Protein AF-A0A6N8BB48-F1 (afdb_monomer)

Radius of gyration: 17.26 Å; Cα contacts (8 Å, |Δi|>4): 71; chains: 1; bounding box: 42×22×50 Å

Structure (mmCIF, N/CA/C/O backbone):
data_AF-A0A6N8BB48-F1
#
_entry.id   AF-A0A6N8BB48-F1
#
loop_
_atom_site.group_PDB
_atom_site.id
_atom_site.type_symbol
_atom_site.label_atom_id
_atom_site.label_alt_id
_atom_site.label_comp_id
_atom_site.label_asym_id
_atom_site.label_entity_id
_atom_site.label_seq_id
_atom_site.pdbx_PDB_ins_code
_atom_site.Cartn_x
_atom_site.Cartn_y
_atom_site.Cartn_z
_atom_site.occupancy
_atom_site.B_iso_or_equiv
_atom_site.auth_seq_id
_atom_site.auth_comp_id
_atom_site.auth_asym_id
_atom_site.auth_atom_id
_atom_site.pdbx_PDB_model_num
ATOM 1 N N . MET A 1 1 ? 4.421 1.423 -27.585 1.00 70.81 1 MET A N 1
ATOM 2 C CA . MET A 1 1 ? 3.345 0.402 -27.514 1.00 70.81 1 MET A CA 1
ATOM 3 C C . MET A 1 1 ? 3.246 -0.079 -26.052 1.00 70.81 1 MET A C 1
ATOM 5 O O . MET A 1 1 ? 4.015 0.414 -25.230 1.00 70.81 1 MET A O 1
ATOM 9 N N . PHE A 1 2 ? 2.230 -0.854 -25.642 1.00 78.94 2 PHE A N 1
ATOM 10 C CA . PHE A 1 2 ? 2.121 -1.324 -24.245 1.00 78.94 2 PHE A CA 1
ATOM 11 C C . PHE A 1 2 ? 2.811 -2.680 -24.097 1.00 78.94 2 PHE A C 1
ATOM 13 O O . PHE A 1 2 ? 2.454 -3.618 -24.805 1.00 78.94 2 PHE A O 1
ATOM 20 N N . ASP A 1 3 ? 3.726 -2.787 -23.138 1.00 81.19 3 ASP A N 1
ATOM 21 C CA . ASP A 1 3 ? 4.352 -4.048 -22.745 1.00 81.19 3 ASP A CA 1
ATOM 22 C C . ASP A 1 3 ? 3.777 -4.483 -21.392 1.00 81.19 3 ASP A C 1
ATOM 24 O O . ASP A 1 3 ? 4.098 -3.932 -20.332 1.00 81.19 3 ASP A O 1
ATOM 28 N N . LEU A 1 4 ? 2.844 -5.435 -21.448 1.00 78.94 4 LEU A N 1
ATOM 29 C CA . LEU A 1 4 ? 2.129 -5.937 -20.280 1.00 78.94 4 LEU A CA 1
ATOM 30 C C . LEU A 1 4 ? 3.008 -6.907 -19.487 1.00 78.94 4 LEU A C 1
ATOM 32 O O . LEU A 1 4 ? 3.017 -8.116 -19.725 1.00 78.94 4 LEU A O 1
ATOM 36 N N . ASP A 1 5 ? 3.677 -6.378 -18.465 1.00 85.38 5 ASP A N 1
ATOM 37 C CA . ASP A 1 5 ? 4.340 -7.193 -17.451 1.00 85.38 5 ASP A CA 1
ATOM 38 C C . ASP A 1 5 ? 3.293 -7.870 -16.547 1.00 85.38 5 ASP A C 1
ATOM 40 O O . ASP A 1 5 ? 2.743 -7.285 -15.606 1.00 85.38 5 ASP A O 1
ATOM 44 N N . MET A 1 6 ? 3.019 -9.142 -16.840 1.00 89.19 6 MET A N 1
ATOM 45 C CA . MET A 1 6 ? 2.058 -9.965 -16.100 1.00 89.19 6 MET A CA 1
ATOM 46 C C . MET A 1 6 ? 2.449 -10.179 -14.635 1.00 89.19 6 MET A C 1
ATOM 48 O O . MET A 1 6 ? 1.578 -10.421 -13.796 1.00 89.19 6 MET A O 1
ATOM 52 N N . VAL A 1 7 ? 3.741 -10.121 -14.307 1.00 91.38 7 VAL A N 1
ATOM 53 C CA . VAL A 1 7 ? 4.222 -10.299 -12.935 1.00 91.38 7 VAL A CA 1
ATOM 54 C C . VAL A 1 7 ? 3.939 -9.034 -12.133 1.00 91.38 7 VAL A C 1
ATOM 56 O O . VAL A 1 7 ? 3.352 -9.116 -11.051 1.00 91.38 7 VAL A O 1
ATOM 59 N N . LEU A 1 8 ? 4.267 -7.868 -12.695 1.00 88.44 8 LEU A N 1
ATOM 60 C CA . LEU A 1 8 ? 3.947 -6.573 -12.095 1.00 88.44 8 LEU A CA 1
ATOM 61 C C . LEU A 1 8 ? 2.431 -6.407 -11.922 1.00 88.44 8 LEU A C 1
ATOM 63 O O . LEU A 1 8 ? 1.974 -5.997 -10.855 1.00 88.44 8 LEU A O 1
ATOM 67 N N . LEU A 1 9 ? 1.638 -6.802 -12.924 1.00 90.31 9 LEU A N 1
ATOM 68 C CA . LEU A 1 9 ? 0.175 -6.752 -12.860 1.00 90.31 9 LEU A CA 1
ATOM 69 C C . LEU A 1 9 ? -0.389 -7.614 -11.720 1.00 90.31 9 LEU A C 1
ATOM 71 O O . LEU A 1 9 ? -1.239 -7.155 -10.958 1.00 90.31 9 LEU A O 1
ATOM 75 N N . LYS A 1 10 ? 0.100 -8.849 -11.556 1.00 92.50 10 LYS A N 1
ATOM 76 C CA . LYS A 1 10 ? -0.296 -9.714 -10.432 1.00 92.50 10 LYS A CA 1
ATOM 77 C C . LYS A 1 10 ? 0.072 -9.095 -9.084 1.00 92.50 10 LYS A C 1
ATOM 79 O O . LYS A 1 10 ? -0.734 -9.147 -8.157 1.00 92.50 10 LYS A O 1
ATOM 84 N N . ALA A 1 11 ? 1.257 -8.493 -8.979 1.00 90.56 11 ALA A N 1
ATOM 85 C CA . ALA A 1 11 ? 1.699 -7.823 -7.761 1.00 90.56 11 ALA A CA 1
ATOM 86 C C . ALA A 1 11 ? 0.817 -6.607 -7.419 1.00 90.56 11 ALA A C 1
ATOM 88 O O . ALA A 1 11 ? 0.458 -6.419 -6.259 1.00 90.56 11 ALA A O 1
ATOM 89 N N . LEU A 1 12 ? 0.393 -5.834 -8.422 1.00 90.25 12 LEU A N 1
ATOM 90 C CA . LEU A 1 12 ? -0.575 -4.745 -8.256 1.00 90.25 12 LEU A CA 1
ATOM 91 C C . LEU A 1 12 ? -1.938 -5.235 -7.795 1.00 90.25 12 LEU A C 1
ATOM 93 O O . LEU A 1 12 ? -2.496 -4.669 -6.862 1.00 90.25 12 LEU A O 1
ATOM 97 N N . ILE A 1 13 ? -2.470 -6.288 -8.414 1.00 91.19 13 ILE A N 1
ATOM 98 C CA . ILE A 1 13 ? -3.754 -6.866 -8.003 1.00 91.19 13 ILE A CA 1
ATOM 99 C C . ILE A 1 13 ? -3.671 -7.335 -6.548 1.00 91.19 13 ILE A C 1
ATOM 101 O O . ILE A 1 13 ? -4.560 -7.042 -5.751 1.00 91.19 13 ILE A O 1
ATOM 105 N N . PHE A 1 14 ? -2.583 -8.009 -6.176 1.00 92.00 14 PHE A N 1
ATOM 106 C CA . PHE A 1 14 ? -2.347 -8.418 -4.795 1.00 92.00 14 PHE A CA 1
ATOM 107 C C . PHE A 1 14 ? -2.300 -7.219 -3.837 1.00 92.00 14 PHE A C 1
ATOM 109 O O . PHE A 1 14 ? -2.943 -7.241 -2.788 1.00 92.00 14 PHE A O 1
ATOM 116 N N . LEU A 1 15 ? -1.603 -6.146 -4.218 1.00 90.69 15 LEU A N 1
ATOM 117 C CA . LEU A 1 15 ? -1.550 -4.909 -3.447 1.00 90.69 15 LEU A CA 1
ATOM 118 C C . LEU A 1 15 ? -2.947 -4.295 -3.267 1.00 90.69 15 LEU A C 1
ATOM 120 O O . LEU A 1 15 ? -3.318 -3.961 -2.147 1.00 90.69 15 LEU A O 1
ATOM 124 N N . LEU A 1 16 ? -3.750 -4.211 -4.333 1.00 89.56 16 LEU A N 1
ATOM 125 C CA . LEU A 1 16 ? -5.133 -3.718 -4.281 1.00 89.56 16 LEU A CA 1
ATOM 126 C C . LEU A 1 16 ? -6.020 -4.553 -3.351 1.00 89.56 16 LEU A C 1
ATOM 128 O O . LEU A 1 16 ? -6.868 -4.007 -2.649 1.00 89.56 16 LEU A O 1
ATOM 132 N N . ILE A 1 17 ? -5.816 -5.868 -3.292 1.00 91.44 17 ILE A N 1
ATOM 133 C CA . ILE A 1 17 ? -6.539 -6.725 -2.347 1.00 91.44 17 ILE A CA 1
ATOM 134 C C . ILE A 1 17 ? -6.124 -6.407 -0.904 1.00 91.44 17 ILE A C 1
ATOM 136 O O . ILE A 1 17 ? -6.989 -6.258 -0.041 1.00 91.44 17 ILE A O 1
ATOM 140 N N . LEU A 1 18 ? -4.822 -6.258 -0.628 1.00 90.81 18 LEU A N 1
ATOM 141 C CA . LEU A 1 18 ? -4.329 -5.904 0.712 1.00 90.81 18 LEU A CA 1
ATOM 142 C C . LEU A 1 18 ? -4.881 -4.570 1.204 1.00 90.81 18 LEU A C 1
ATOM 144 O O . LEU A 1 18 ? -5.204 -4.422 2.377 1.00 90.81 18 LEU A O 1
ATOM 148 N N . ILE A 1 19 ? -5.011 -3.622 0.292 1.00 88.06 19 ILE A N 1
ATOM 149 C CA . ILE A 1 19 ? -5.612 -2.316 0.517 1.00 88.06 19 ILE A CA 1
ATOM 150 C C . ILE A 1 19 ? -7.063 -2.445 0.978 1.00 88.06 19 ILE A C 1
ATOM 152 O O . ILE A 1 19 ? -7.455 -1.865 1.988 1.00 88.06 19 ILE A O 1
ATOM 156 N N . VAL A 1 20 ? -7.860 -3.242 0.264 1.00 89.38 20 VAL A N 1
ATOM 157 C CA . VAL A 1 20 ? -9.260 -3.479 0.632 1.00 89.38 20 VAL A CA 1
ATOM 158 C C . VAL A 1 20 ? -9.338 -4.120 2.016 1.00 89.38 20 VAL A C 1
ATOM 160 O O . VAL A 1 20 ? -10.136 -3.690 2.849 1.00 89.38 20 VAL A O 1
ATOM 163 N N . VAL A 1 21 ? -8.471 -5.096 2.300 1.00 91.31 21 VAL A N 1
ATOM 164 C CA . VAL A 1 21 ? -8.363 -5.701 3.634 1.00 91.31 21 VAL A CA 1
ATOM 165 C C . VAL A 1 21 ? -8.031 -4.641 4.685 1.00 91.31 21 VAL A C 1
ATOM 167 O O . VAL A 1 21 ? -8.697 -4.573 5.714 1.00 91.31 21 VAL A O 1
ATOM 170 N N . ASP A 1 22 ? -7.048 -3.784 4.430 1.00 88.50 22 ASP A N 1
ATOM 171 C CA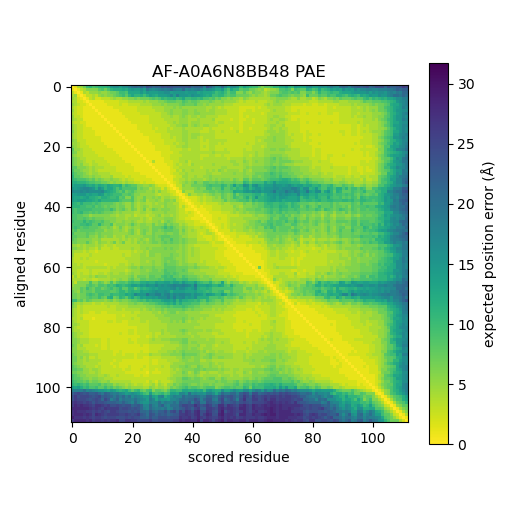 . ASP A 1 22 ? -6.613 -2.742 5.356 1.00 88.50 22 ASP A CA 1
ATOM 172 C C . ASP A 1 22 ? -7.726 -1.731 5.695 1.00 88.50 22 ASP A C 1
ATOM 174 O O . ASP A 1 22 ? -7.913 -1.375 6.870 1.00 88.50 22 ASP A O 1
ATOM 178 N N . VAL A 1 23 ? -8.516 -1.335 4.692 1.00 88.25 23 VAL A N 1
ATOM 179 C CA . VAL A 1 23 ? -9.703 -0.484 4.860 1.00 88.25 23 VAL A CA 1
ATOM 180 C C . VAL A 1 23 ? -10.763 -1.194 5.701 1.00 88.25 23 VAL A C 1
ATOM 182 O O . VAL A 1 23 ? -11.242 -0.618 6.679 1.00 88.25 23 VAL A O 1
ATOM 185 N N . ILE A 1 24 ? -11.084 -2.457 5.395 1.00 90.12 24 ILE A N 1
ATOM 186 C CA . ILE A 1 24 ? -12.061 -3.253 6.160 1.00 90.12 24 ILE A CA 1
ATOM 187 C C . ILE A 1 24 ? -11.628 -3.381 7.626 1.00 90.12 24 ILE A C 1
ATOM 189 O O . ILE A 1 24 ? -12.442 -3.195 8.534 1.00 90.12 24 ILE A O 1
ATOM 193 N N . LEU A 1 25 ? -10.344 -3.646 7.886 1.00 89.69 25 LEU A N 1
ATOM 194 C CA . LEU A 1 25 ? -9.818 -3.714 9.249 1.00 89.69 25 LEU A CA 1
ATOM 195 C C . LEU A 1 25 ? -9.885 -2.354 9.957 1.00 89.69 25 LEU A C 1
ATOM 197 O O . LEU A 1 25 ? -10.220 -2.290 11.14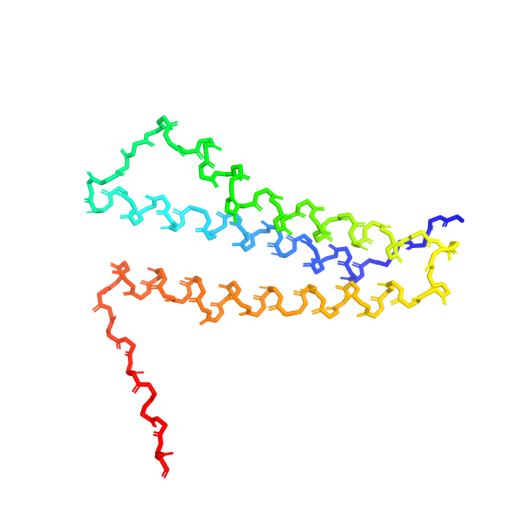0 1.00 89.69 25 LEU A O 1
ATOM 201 N N . GLY A 1 26 ? -9.594 -1.262 9.246 1.00 87.31 26 GLY A N 1
ATOM 202 C CA . GLY A 1 26 ? -9.745 0.100 9.762 1.00 87.31 26 GLY A CA 1
ATOM 203 C C . GLY A 1 26 ? -11.188 0.401 10.174 1.00 87.31 26 GLY A C 1
ATOM 204 O O . GLY A 1 26 ? -11.427 0.884 11.283 1.00 87.31 26 GLY A O 1
ATOM 205 N N . MET A 1 27 ? -12.153 0.027 9.330 1.00 87.69 27 MET A N 1
ATOM 206 C CA . MET A 1 27 ? -13.583 0.141 9.623 1.00 87.69 27 MET A CA 1
ATOM 207 C C . MET A 1 27 ? -13.977 -0.695 10.845 1.00 87.69 27 MET A C 1
ATOM 209 O O . MET A 1 27 ? -14.613 -0.175 11.761 1.00 87.69 27 MET A O 1
ATOM 213 N N . ALA A 1 28 ? -13.547 -1.959 10.919 1.00 87.69 28 ALA A N 1
ATOM 214 C CA . ALA A 1 28 ? -13.826 -2.834 12.060 1.00 87.69 28 ALA A CA 1
ATOM 215 C C . ALA A 1 28 ? -13.314 -2.240 13.386 1.00 87.69 28 ALA A C 1
ATOM 217 O O . ALA A 1 28 ? -13.992 -2.296 14.415 1.00 87.69 28 ALA A O 1
ATOM 218 N N . ILE A 1 29 ? -12.139 -1.607 13.364 1.00 86.94 29 ILE A N 1
ATOM 219 C CA . ILE A 1 29 ? -11.568 -0.920 14.527 1.00 86.94 29 ILE A CA 1
ATOM 220 C C . ILE A 1 29 ? -12.376 0.319 14.909 1.00 86.94 29 ILE A C 1
ATOM 222 O O . ILE A 1 29 ? -12.636 0.522 16.096 1.00 86.94 29 ILE A O 1
ATOM 226 N N . ALA A 1 30 ? -12.777 1.138 13.937 1.00 86.56 30 ALA A N 1
ATOM 227 C CA . ALA A 1 30 ? -13.596 2.321 14.186 1.00 86.56 30 ALA A CA 1
ATOM 228 C C . ALA A 1 30 ? -14.949 1.945 14.814 1.00 86.56 30 ALA A C 1
ATOM 230 O O . ALA A 1 30 ? -15.378 2.578 15.783 1.00 86.56 30 ALA A O 1
ATOM 231 N N . ILE A 1 31 ? -15.566 0.858 14.332 1.00 86.56 31 ILE A N 1
ATOM 232 C CA . ILE A 1 31 ? -16.801 0.295 14.895 1.00 86.56 31 ILE A CA 1
ATOM 233 C C . ILE A 1 31 ? -16.556 -0.165 16.337 1.00 86.56 31 ILE A C 1
ATOM 235 O O . ILE A 1 31 ? -17.283 0.242 17.244 1.00 86.56 31 ILE A O 1
ATOM 239 N N . LYS A 1 32 ? -15.483 -0.931 16.587 1.00 84.19 32 LYS A N 1
ATOM 240 C CA . LYS A 1 32 ? -15.107 -1.392 17.938 1.00 84.19 32 LYS A CA 1
ATOM 241 C C . LYS A 1 32 ? -14.877 -0.229 18.914 1.00 84.19 32 LYS A C 1
ATOM 243 O O . LYS A 1 32 ? -15.188 -0.353 20.096 1.00 84.19 32 LYS A O 1
ATOM 248 N N . LYS A 1 33 ? -14.352 0.903 18.435 1.00 85.81 33 LYS A N 1
ATOM 249 C CA . LYS A 1 33 ? -14.109 2.117 19.233 1.00 85.81 33 LYS A CA 1
ATOM 250 C C . LYS A 1 33 ? -15.343 3.009 19.417 1.00 85.81 33 LYS A C 1
ATOM 252 O O . LYS A 1 33 ? -15.231 4.010 20.116 1.00 85.81 33 LYS A O 1
ATOM 257 N N . LYS A 1 34 ? -16.496 2.675 18.817 1.00 84.62 34 LYS A N 1
ATOM 258 C CA . LYS A 1 34 ? -17.698 3.535 18.764 1.00 84.62 34 LYS A CA 1
ATOM 259 C C . LYS A 1 34 ? -17.430 4.927 18.165 1.00 84.62 34 LYS A C 1
ATOM 261 O O . LYS A 1 34 ? -18.126 5.882 18.481 1.00 84.62 34 LYS A O 1
ATOM 266 N N . GLN A 1 35 ? -16.415 5.034 17.309 1.00 83.62 35 GLN A N 1
ATOM 267 C CA . GLN A 1 35 ? -16.022 6.265 16.607 1.00 83.62 35 GLN A CA 1
ATOM 268 C C . GLN A 1 35 ? -16.342 6.180 15.109 1.00 83.62 35 GLN A C 1
ATOM 270 O O . GLN A 1 35 ? -15.832 6.962 14.312 1.00 83.62 35 GLN A O 1
ATOM 275 N N . PHE A 1 36 ? -17.121 5.176 14.702 1.00 81.19 36 PHE A N 1
ATOM 276 C CA .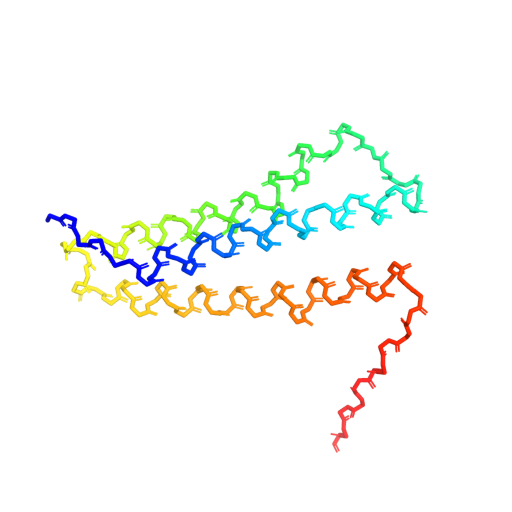 PHE A 1 36 ? -17.460 4.986 13.304 1.00 81.19 36 PHE A CA 1
ATOM 277 C C . PHE A 1 36 ? -18.548 5.970 12.889 1.00 81.19 36 PHE A C 1
ATOM 279 O O . PHE A 1 36 ? -19.713 5.816 13.248 1.00 81.19 36 PHE A O 1
ATOM 286 N N . GLU A 1 37 ? -18.147 6.965 12.110 1.00 84.25 37 GLU A N 1
ATOM 287 C CA . GLU A 1 37 ? -19.045 7.913 11.467 1.00 84.25 37 GLU A CA 1
ATOM 288 C C . GLU A 1 37 ? -19.048 7.619 9.963 1.00 84.25 37 GLU A C 1
ATOM 290 O O . GLU A 1 37 ? -18.058 7.871 9.273 1.00 84.25 37 GLU A O 1
ATOM 295 N N . LEU A 1 38 ? -20.156 7.064 9.454 1.00 80.50 38 LEU A N 1
ATOM 296 C CA . LEU A 1 38 ? -20.328 6.732 8.029 1.00 80.50 38 LEU A CA 1
ATOM 297 C C . LEU A 1 38 ? -20.081 7.937 7.117 1.00 80.50 38 LEU A C 1
ATOM 299 O O . LEU A 1 38 ? -19.509 7.789 6.041 1.00 80.50 38 LEU A O 1
ATOM 303 N N . GLU A 1 39 ? -20.448 9.128 7.577 1.00 84.75 39 GLU A N 1
ATOM 304 C CA . GLU A 1 39 ? -20.273 10.396 6.864 1.00 84.75 39 GLU A CA 1
ATOM 305 C C . GLU A 1 39 ? -18.795 10.763 6.656 1.00 84.75 39 GLU A C 1
ATOM 307 O O . GLU A 1 39 ? -18.454 11.428 5.680 1.00 84.75 39 GLU A O 1
ATOM 312 N N . LYS A 1 40 ? -17.896 10.279 7.525 1.00 82.81 40 LYS A N 1
ATOM 313 C CA . LYS A 1 40 ? -16.445 10.500 7.423 1.00 82.81 40 LYS A CA 1
ATOM 314 C C . LYS A 1 40 ? -15.735 9.440 6.582 1.00 82.81 40 LYS A C 1
ATOM 316 O O . LYS A 1 40 ? -14.567 9.622 6.241 1.00 82.81 40 LYS A O 1
ATOM 321 N N . LEU A 1 41 ? -16.409 8.348 6.216 1.00 81.31 41 LEU A N 1
ATOM 322 C CA . LEU A 1 41 ? -15.816 7.275 5.414 1.00 81.31 41 LEU A CA 1
ATOM 323 C C . LEU A 1 41 ? -15.347 7.751 4.023 1.00 81.31 41 LEU A C 1
ATOM 325 O O . LEU A 1 41 ? -14.214 7.434 3.662 1.00 81.31 41 LEU A O 1
ATOM 329 N N . PRO A 1 42 ? -16.124 8.541 3.253 1.00 82.56 42 PRO A N 1
ATOM 330 C CA . PRO A 1 42 ? -15.665 9.063 1.965 1.00 82.56 42 PRO A CA 1
ATOM 331 C C . PRO A 1 42 ? -14.458 9.989 2.123 1.00 82.56 42 PRO A C 1
ATOM 333 O O . PRO A 1 42 ? -13.524 9.929 1.327 1.00 82.56 42 PRO A O 1
ATOM 336 N N . GLN A 1 43 ? -14.451 10.806 3.181 1.00 84.69 43 GLN A N 1
ATOM 337 C CA . GLN A 1 43 ? -13.337 11.696 3.490 1.00 84.69 43 GLN A CA 1
ATOM 338 C C . GLN A 1 43 ? -12.067 10.899 3.809 1.00 84.69 43 GLN A C 1
ATOM 340 O O . GLN A 1 43 ? -11.018 11.195 3.247 1.00 84.69 43 GLN A O 1
ATOM 345 N N . PHE A 1 44 ? -12.171 9.849 4.629 1.00 81.94 44 PHE A N 1
ATOM 346 C CA . PHE A 1 44 ? -11.064 8.933 4.913 1.00 81.94 44 PHE A CA 1
ATOM 347 C C . PHE A 1 44 ? -10.523 8.279 3.635 1.00 81.94 44 PHE A C 1
ATOM 349 O O . PHE A 1 44 ? -9.313 8.265 3.411 1.00 81.94 44 PHE A O 1
ATOM 356 N N . LEU A 1 45 ? -11.413 7.788 2.765 1.00 81.62 45 LEU A N 1
ATOM 357 C CA . LEU A 1 45 ? -11.009 7.200 1.489 1.00 81.62 45 LEU A CA 1
ATOM 358 C C . LEU A 1 45 ? -10.273 8.214 0.602 1.00 81.62 45 LEU A C 1
ATOM 360 O O . LEU A 1 45 ? -9.312 7.855 -0.073 1.00 81.62 45 LEU A O 1
ATOM 364 N N . TYR A 1 46 ? -10.692 9.479 0.620 1.00 82.56 46 TYR A N 1
ATOM 365 C CA . TYR A 1 46 ? -10.088 10.542 -0.179 1.00 82.56 46 TYR A CA 1
ATOM 366 C C . TYR A 1 46 ? -8.721 11.001 0.334 1.00 82.56 46 TYR A C 1
ATOM 368 O O . TYR A 1 46 ? -7.840 11.289 -0.471 1.00 82.56 46 TYR A O 1
ATOM 376 N N . THR A 1 47 ? -8.521 11.071 1.650 1.00 80.75 47 THR A N 1
ATOM 377 C CA . THR A 1 47 ? -7.288 11.630 2.223 1.00 80.75 47 THR A CA 1
ATOM 378 C C . THR A 1 47 ? -6.207 10.586 2.475 1.00 80.75 47 THR A C 1
ATOM 380 O O . THR A 1 47 ? -5.033 10.876 2.278 1.00 80.75 47 THR A O 1
ATOM 383 N N . GLU A 1 48 ? -6.581 9.375 2.889 1.00 76.62 48 GLU A N 1
ATOM 384 C CA . GLU A 1 48 ? -5.627 8.370 3.392 1.00 76.62 48 GLU A CA 1
ATOM 385 C C . GLU A 1 48 ? -5.398 7.202 2.427 1.00 76.62 48 GLU A C 1
ATOM 387 O O . GLU A 1 48 ? -4.433 6.457 2.563 1.00 76.62 48 GLU A O 1
ATOM 392 N N . VAL A 1 49 ? -6.290 7.015 1.458 1.00 79.56 49 VAL A N 1
ATOM 393 C CA . VAL A 1 49 ? -6.407 5.777 0.673 1.00 79.56 49 VAL A CA 1
ATOM 394 C C . VAL A 1 49 ? -6.169 6.082 -0.806 1.00 79.56 49 VAL A C 1
ATOM 396 O O . VAL A 1 49 ? -5.165 5.662 -1.384 1.00 79.56 49 VAL A O 1
ATOM 399 N N . LEU A 1 50 ? -7.029 6.904 -1.410 1.00 83.62 50 LEU A N 1
ATOM 400 C CA . LEU A 1 50 ? -6.983 7.254 -2.830 1.00 83.62 50 LEU A CA 1
ATOM 401 C C . LEU A 1 50 ? -5.619 7.793 -3.295 1.00 83.62 50 LEU A C 1
ATOM 403 O O . LEU A 1 50 ? -5.148 7.314 -4.327 1.00 83.62 50 LEU A O 1
ATOM 407 N N . PRO A 1 51 ? -4.932 8.710 -2.583 1.00 83.50 51 PRO A N 1
ATOM 408 C CA . PRO A 1 51 ? -3.669 9.268 -3.063 1.00 83.50 51 PRO A CA 1
ATOM 409 C C . PRO A 1 51 ? -2.578 8.205 -3.239 1.00 83.50 51 PRO A C 1
ATOM 411 O O . PRO A 1 51 ? -1.864 8.201 -4.245 1.00 83.50 51 PRO A O 1
ATOM 414 N N . TYR A 1 52 ? -2.475 7.257 -2.305 1.00 80.50 52 TYR A N 1
ATOM 415 C CA . TYR A 1 52 ? -1.481 6.181 -2.359 1.00 80.50 52 TYR A CA 1
ATOM 416 C C . TYR A 1 52 ? -1.800 5.151 -3.447 1.00 80.50 52 TYR A C 1
ATOM 418 O O . TYR A 1 52 ? -0.898 4.643 -4.117 1.00 80.50 52 TYR A O 1
ATOM 426 N N . TYR A 1 53 ? -3.082 4.869 -3.676 1.00 82.88 53 TYR A N 1
ATOM 427 C CA . TYR A 1 53 ? -3.497 3.865 -4.659 1.00 82.88 53 TYR A CA 1
ATOM 428 C C . TYR A 1 53 ? -3.454 4.406 -6.073 1.00 82.88 53 TYR A C 1
ATOM 430 O O . TYR A 1 53 ? -2.904 3.756 -6.957 1.00 82.88 53 TYR A O 1
ATOM 438 N N . MET A 1 54 ? -3.950 5.624 -6.274 1.00 87.19 54 MET A N 1
ATOM 439 C CA . MET A 1 54 ? -3.918 6.281 -7.574 1.00 87.19 54 MET A CA 1
ATOM 440 C C . MET A 1 54 ? -2.483 6.537 -8.029 1.00 87.19 54 MET A C 1
ATOM 442 O O . MET A 1 54 ? -2.176 6.308 -9.195 1.00 87.19 54 MET A O 1
ATOM 446 N N . SER A 1 55 ? -1.581 6.935 -7.124 1.00 86.75 55 SER A N 1
ATOM 447 C CA . SER A 1 55 ? -0.164 7.111 -7.467 1.00 86.75 55 SER A CA 1
ATOM 448 C C . SER A 1 55 ? 0.524 5.790 -7.811 1.00 86.75 55 SER A C 1
ATOM 450 O O . SER A 1 55 ? 1.247 5.726 -8.803 1.00 86.75 55 SER A O 1
ATOM 452 N N . THR A 1 56 ? 0.256 4.717 -7.061 1.00 86.38 56 THR A N 1
ATOM 453 C CA . THR A 1 56 ? 0.832 3.396 -7.356 1.00 86.38 56 THR A CA 1
ATOM 454 C C . THR A 1 56 ? 0.294 2.824 -8.670 1.00 86.38 56 THR A C 1
ATOM 456 O O . THR A 1 56 ? 1.065 2.287 -9.463 1.00 86.38 56 THR A O 1
ATOM 459 N N . LEU A 1 57 ? -1.005 2.988 -8.943 1.00 88.50 57 LEU A N 1
ATOM 460 C CA . LEU A 1 57 ? -1.634 2.586 -10.204 1.00 88.50 57 LEU A CA 1
ATOM 461 C C . LEU A 1 57 ? -1.101 3.387 -11.391 1.00 88.50 57 LEU A C 1
ATOM 463 O O . LEU A 1 57 ? -0.782 2.802 -12.423 1.00 88.50 57 LEU A O 1
ATOM 467 N N . ALA A 1 58 ? -0.963 4.705 -11.245 1.00 89.44 58 ALA A N 1
ATOM 468 C CA . ALA A 1 58 ? -0.402 5.559 -12.285 1.00 89.44 58 ALA A CA 1
ATOM 469 C C . ALA A 1 58 ? 1.050 5.175 -12.593 1.00 89.44 58 ALA A C 1
ATOM 471 O O . ALA A 1 58 ? 1.411 5.010 -13.755 1.00 89.44 58 ALA A O 1
ATOM 472 N N . LEU A 1 59 ? 1.871 4.966 -11.560 1.00 88.44 59 LEU A N 1
ATOM 473 C CA . LEU A 1 59 ? 3.269 4.573 -11.716 1.00 88.44 59 LEU A CA 1
ATOM 474 C C . LEU A 1 59 ? 3.414 3.199 -12.382 1.00 88.44 59 LEU A C 1
ATOM 476 O O . LEU A 1 59 ? 4.243 3.019 -13.271 1.00 88.44 59 LEU A O 1
ATOM 480 N N . ALA A 1 60 ? 2.589 2.238 -11.979 1.00 86.44 60 ALA A N 1
ATOM 481 C CA . ALA A 1 60 ? 2.531 0.934 -12.615 1.00 86.44 60 ALA A CA 1
ATOM 482 C C . ALA A 1 60 ? 2.082 0.997 -14.078 1.00 86.44 60 ALA A C 1
ATOM 484 O O . ALA A 1 60 ? 2.672 0.333 -14.926 1.00 86.44 60 ALA A O 1
ATOM 485 N N . GLY A 1 61 ? 1.066 1.809 -14.379 1.00 86.12 61 GLY A N 1
ATOM 486 C CA . GLY A 1 61 ? 0.620 2.052 -15.747 1.00 86.12 61 GLY A CA 1
ATOM 487 C C . GLY A 1 61 ? 1.739 2.646 -16.598 1.00 86.12 61 GLY A C 1
ATOM 488 O O . GLY A 1 61 ? 2.010 2.145 -17.684 1.00 86.12 61 GLY A O 1
ATOM 489 N N . LEU A 1 62 ? 2.462 3.641 -16.072 1.00 87.44 62 LEU A N 1
ATOM 490 C CA . LEU A 1 62 ? 3.631 4.232 -16.733 1.00 87.44 62 LEU A CA 1
ATOM 491 C C . LEU A 1 62 ? 4.758 3.216 -16.966 1.00 87.44 62 LEU A C 1
ATOM 493 O O . LEU A 1 62 ? 5.427 3.275 -17.993 1.00 87.44 62 LEU A O 1
ATOM 497 N N . ALA A 1 63 ? 4.960 2.263 -16.054 1.00 87.19 63 ALA A N 1
ATOM 498 C CA . ALA A 1 63 ? 5.936 1.187 -16.231 1.00 87.19 63 ALA A CA 1
ATOM 499 C C . ALA A 1 63 ? 5.578 0.206 -17.364 1.00 87.19 63 ALA A C 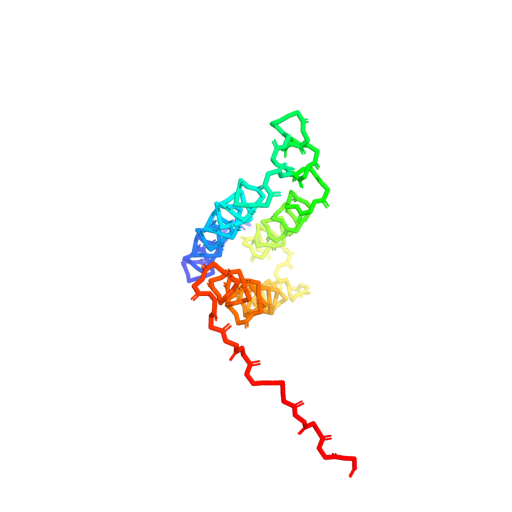1
ATOM 501 O O . ALA A 1 63 ? 6.463 -0.474 -17.883 1.00 87.19 63 ALA A O 1
ATOM 502 N N . MET A 1 64 ? 4.309 0.151 -17.776 1.00 85.75 64 MET A N 1
ATOM 503 C CA . MET A 1 64 ? 3.830 -0.677 -18.890 1.00 85.75 64 MET A CA 1
ATOM 504 C C . MET A 1 64 ? 3.839 0.066 -20.238 1.00 85.75 64 MET A C 1
ATOM 506 O O . MET A 1 64 ? 3.590 -0.549 -21.273 1.00 85.75 64 MET A O 1
ATOM 510 N N . VAL A 1 65 ? 4.152 1.367 -20.262 1.00 87.50 65 VAL A N 1
ATOM 511 C CA . VAL A 1 65 ? 4.281 2.153 -21.500 1.00 87.50 65 VAL A CA 1
ATOM 512 C C . VAL A 1 65 ? 5.729 2.102 -21.982 1.00 87.50 65 VAL A C 1
ATOM 514 O O . VAL A 1 65 ? 6.609 2.668 -21.337 1.00 87.50 65 VAL A O 1
ATOM 517 N N . GLU A 1 66 ? 5.980 1.447 -23.120 1.00 79.56 66 GLU A N 1
ATOM 518 C CA . GLU A 1 66 ? 7.335 1.219 -23.658 1.00 79.56 66 GLU A CA 1
ATOM 519 C C . GLU A 1 66 ? 8.169 2.498 -23.776 1.00 79.56 66 GLU A C 1
ATOM 521 O O . GLU A 1 66 ? 9.321 2.514 -23.345 1.00 79.56 66 GLU A O 1
ATOM 526 N N . ASP A 1 67 ? 7.574 3.587 -24.270 1.00 79.44 67 ASP A N 1
ATOM 527 C CA . ASP A 1 67 ? 8.274 4.855 -24.523 1.00 79.44 67 ASP A CA 1
ATOM 528 C C . ASP A 1 67 ? 8.852 5.487 -23.246 1.00 79.44 67 ASP A C 1
ATOM 530 O O . ASP A 1 67 ? 9.779 6.293 -23.302 1.00 79.44 67 ASP A O 1
ATOM 534 N N . VAL A 1 68 ? 8.326 5.106 -22.076 1.00 78.25 68 VAL A N 1
ATOM 535 C CA . VAL A 1 68 ? 8.735 5.649 -20.774 1.00 78.25 68 VAL A CA 1
ATOM 536 C C . VAL A 1 68 ? 9.624 4.677 -19.992 1.00 78.25 68 VAL A C 1
ATOM 538 O O . VAL A 1 68 ? 10.239 5.065 -18.999 1.00 78.25 68 VAL A O 1
ATOM 541 N N . GLN A 1 69 ? 9.753 3.421 -20.436 1.00 76.50 69 GLN A N 1
ATOM 542 C CA . GLN A 1 69 ? 10.582 2.415 -19.758 1.00 76.50 69 GLN A CA 1
ATOM 543 C C . GLN A 1 69 ? 12.067 2.785 -19.750 1.00 76.50 69 GLN A C 1
ATOM 545 O O . GLN A 1 69 ? 12.765 2.480 -18.781 1.00 76.50 69 GLN A O 1
ATOM 550 N N . GLY A 1 70 ? 12.532 3.507 -20.776 1.00 74.75 70 GLY A N 1
ATOM 551 C CA . GLY A 1 70 ? 13.905 4.014 -20.869 1.00 74.75 70 GLY A CA 1
ATOM 552 C C . GLY A 1 70 ? 14.312 4.952 -19.725 1.00 74.75 70 GLY A C 1
ATOM 553 O O . GLY A 1 70 ? 15.500 5.109 -19.464 1.00 74.75 70 GLY A O 1
ATOM 554 N N . PHE A 1 71 ? 13.347 5.514 -18.988 1.00 82.25 71 PHE A N 1
ATOM 555 C CA . PHE A 1 71 ? 13.593 6.359 -17.813 1.00 82.25 71 PHE A CA 1
ATOM 556 C C . PHE A 1 71 ? 13.667 5.572 -16.493 1.00 82.25 71 PHE A C 1
ATOM 558 O O . PHE A 1 71 ? 13.700 6.167 -15.418 1.00 82.25 71 PHE A O 1
ATOM 565 N N . GLY A 1 72 ? 13.672 4.235 -16.541 1.00 83.62 72 GLY A N 1
ATOM 566 C CA . GLY A 1 72 ? 13.735 3.395 -15.342 1.00 83.62 72 GLY A CA 1
ATOM 567 C C . GLY A 1 72 ? 12.400 3.267 -14.598 1.00 83.62 72 GLY A C 1
ATOM 568 O O . GLY A 1 72 ? 12.381 2.926 -13.417 1.00 83.62 72 GLY A O 1
ATOM 569 N N . THR A 1 73 ? 11.264 3.497 -15.260 1.00 86.25 73 THR A N 1
ATOM 570 C CA . THR A 1 73 ? 9.930 3.417 -14.634 1.00 86.25 73 THR A CA 1
ATOM 571 C C . THR A 1 73 ? 9.595 2.017 -14.112 1.00 86.25 73 THR A C 1
ATOM 573 O O . THR A 1 73 ? 9.010 1.897 -13.038 1.00 86.25 73 THR A O 1
ATOM 576 N N . LYS A 1 74 ? 10.023 0.951 -14.804 1.00 86.38 74 LYS A N 1
ATOM 577 C CA . LYS A 1 74 ? 9.845 -0.452 -14.373 1.00 86.38 74 LYS A CA 1
ATOM 578 C C . LYS A 1 74 ? 10.459 -0.766 -12.998 1.00 86.38 74 LYS A C 1
ATOM 580 O O . LYS A 1 74 ? 9.716 -1.198 -12.114 1.00 86.38 74 LYS A O 1
ATOM 585 N N . PRO A 1 75 ? 11.771 -0.564 -12.761 1.00 89.50 75 PRO A N 1
ATOM 586 C CA . PRO A 1 75 ? 12.358 -0.820 -11.445 1.00 89.50 75 PRO A CA 1
ATOM 587 C C . PRO A 1 75 ? 11.788 0.097 -10.355 1.00 89.50 75 PRO A C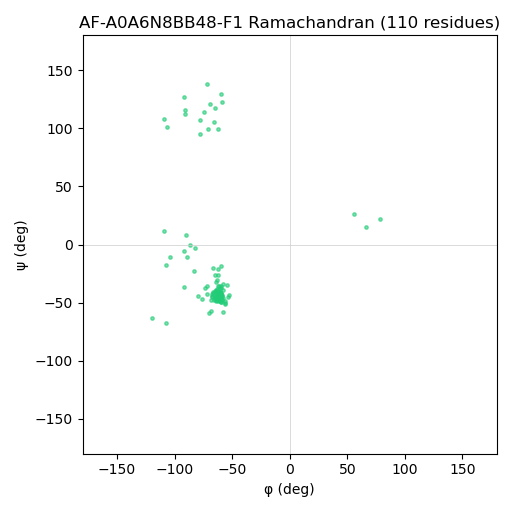 1
ATOM 589 O O . PRO A 1 75 ? 11.623 -0.349 -9.221 1.00 89.50 75 PRO A O 1
ATOM 592 N N . ILE A 1 76 ? 11.419 1.340 -10.687 1.00 90.25 76 ILE A N 1
ATOM 593 C CA . ILE A 1 76 ? 10.761 2.249 -9.736 1.00 90.25 76 ILE A CA 1
ATOM 594 C C . ILE A 1 76 ? 9.379 1.712 -9.340 1.00 90.25 76 ILE A C 1
ATOM 596 O O . ILE A 1 76 ? 9.070 1.654 -8.151 1.00 90.25 76 ILE A O 1
ATOM 600 N N . ALA A 1 77 ? 8.566 1.260 -10.298 1.00 90.31 77 ALA A N 1
ATOM 601 C CA . ALA A 1 77 ? 7.265 0.657 -10.014 1.00 90.31 77 ALA A CA 1
ATOM 602 C C . ALA A 1 77 ? 7.396 -0.570 -9.101 1.00 90.31 77 ALA A C 1
ATOM 604 O O . ALA A 1 77 ? 6.675 -0.676 -8.109 1.00 90.31 77 ALA A O 1
ATOM 605 N N . TRP A 1 78 ? 8.368 -1.446 -9.364 1.00 91.44 78 TRP A N 1
ATOM 606 C CA . TRP A 1 78 ? 8.676 -2.576 -8.486 1.00 91.44 78 TRP A CA 1
ATOM 607 C C . TRP A 1 78 ? 9.072 -2.140 -7.074 1.00 91.44 78 TRP A C 1
ATOM 609 O O . TRP A 1 78 ? 8.545 -2.676 -6.099 1.00 91.44 78 TRP A O 1
ATOM 619 N N . ALA A 1 79 ? 9.953 -1.145 -6.949 1.00 91.69 79 ALA A N 1
ATOM 620 C CA . ALA A 1 79 ? 10.366 -0.618 -5.654 1.00 91.69 79 ALA A CA 1
ATOM 621 C C . ALA A 1 79 ? 9.173 -0.069 -4.859 1.00 91.69 79 ALA A 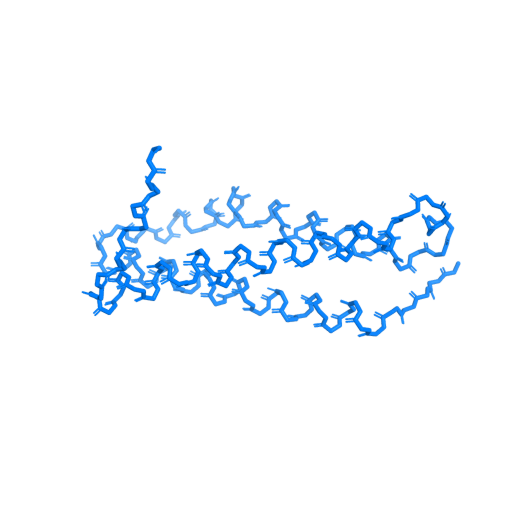C 1
ATOM 623 O O . ALA A 1 79 ? 9.043 -0.363 -3.670 1.00 91.69 79 ALA A O 1
ATOM 624 N N . VAL A 1 80 ? 8.268 0.666 -5.513 1.00 91.19 80 VAL A N 1
ATOM 625 C CA . VAL A 1 80 ? 7.057 1.198 -4.875 1.00 91.19 80 VAL A CA 1
ATOM 626 C C . VAL A 1 80 ? 6.116 0.078 -4.444 1.00 91.19 80 VAL A C 1
ATOM 628 O O . VAL A 1 80 ? 5.692 0.066 -3.289 1.00 91.19 80 VAL A O 1
ATOM 631 N N . VAL A 1 81 ? 5.830 -0.891 -5.318 1.00 91.50 81 VAL A N 1
ATOM 632 C CA . VAL A 1 81 ? 4.944 -2.023 -4.996 1.00 91.50 81 VAL A CA 1
ATOM 633 C C . VAL A 1 81 ? 5.486 -2.820 -3.807 1.00 91.50 81 VAL A C 1
ATOM 635 O O . VAL A 1 81 ? 4.736 -3.125 -2.880 1.00 91.50 81 VAL A O 1
ATOM 638 N N . VAL A 1 82 ? 6.790 -3.109 -3.784 1.00 91.81 82 VAL A N 1
ATOM 639 C CA . VAL A 1 82 ? 7.426 -3.856 -2.688 1.00 91.81 82 VAL A CA 1
ATOM 640 C C . VAL A 1 82 ? 7.439 -3.048 -1.394 1.00 91.81 82 VAL A C 1
ATOM 642 O O . VAL A 1 82 ? 7.067 -3.577 -0.343 1.00 91.81 82 VAL A O 1
ATOM 645 N N . ALA A 1 83 ? 7.844 -1.777 -1.443 1.00 91.25 83 ALA A N 1
ATOM 646 C CA . ALA A 1 83 ? 7.913 -0.925 -0.261 1.00 91.25 83 ALA A CA 1
ATOM 647 C C . ALA A 1 83 ? 6.526 -0.728 0.363 1.00 91.25 83 ALA A C 1
ATOM 649 O O . ALA A 1 83 ? 6.345 -0.918 1.569 1.00 91.25 83 ALA A O 1
ATOM 650 N N . TYR A 1 84 ? 5.532 -0.404 -0.463 1.00 90.25 84 TYR A N 1
ATOM 651 C CA . TYR A 1 84 ? 4.179 -0.152 0.002 1.00 90.25 84 TYR A CA 1
ATOM 652 C C . TYR A 1 84 ? 3.472 -1.437 0.448 1.00 90.25 84 TYR A C 1
ATOM 654 O O . TYR A 1 84 ? 2.883 -1.465 1.528 1.00 90.25 84 TYR A O 1
ATOM 662 N N . GLY A 1 85 ? 3.617 -2.535 -0.300 1.00 90.25 85 GLY A N 1
ATOM 663 C CA . GLY A 1 85 ? 3.090 -3.842 0.099 1.00 90.25 85 GLY A CA 1
ATOM 664 C C . GLY A 1 85 ? 3.675 -4.328 1.426 1.00 90.25 85 GLY A C 1
ATOM 665 O O . GLY A 1 85 ? 2.942 -4.788 2.301 1.00 90.25 85 GLY A O 1
ATOM 666 N N . SER A 1 86 ? 4.983 -4.143 1.632 1.00 92.81 86 SER A N 1
ATOM 667 C CA . SER A 1 86 ? 5.642 -4.481 2.900 1.00 92.81 86 SER A CA 1
ATOM 668 C C . SER A 1 86 ? 5.110 -3.642 4.064 1.00 92.81 86 SER A C 1
ATOM 670 O O . SER A 1 86 ? 4.840 -4.180 5.139 1.00 92.81 86 SER A O 1
ATOM 672 N N . LYS A 1 87 ? 4.917 -2.332 3.858 1.00 90.50 87 LYS A N 1
ATOM 673 C CA . LYS A 1 87 ? 4.326 -1.434 4.862 1.00 90.50 87 LYS A CA 1
ATOM 674 C C . LYS A 1 87 ? 2.915 -1.893 5.251 1.00 90.50 87 LYS A C 1
ATOM 676 O O . LYS A 1 87 ? 2.641 -2.050 6.441 1.00 90.50 87 LYS A O 1
ATOM 681 N N . LEU A 1 88 ? 2.059 -2.166 4.266 1.00 89.38 88 LEU A N 1
ATOM 682 C CA . LEU A 1 88 ? 0.685 -2.636 4.474 1.00 89.38 88 LEU A CA 1
ATOM 683 C C . LEU A 1 88 ? 0.641 -3.918 5.312 1.00 89.38 88 LEU A C 1
ATOM 685 O O . LEU A 1 88 ? -0.043 -3.966 6.330 1.00 89.38 88 LEU A O 1
ATOM 689 N N . ILE A 1 89 ? 1.412 -4.942 4.939 1.00 89.88 89 ILE A N 1
ATOM 690 C CA . ILE A 1 89 ? 1.391 -6.241 5.629 1.00 89.88 89 ILE A CA 1
ATOM 691 C C . ILE A 1 89 ? 1.981 -6.132 7.039 1.00 89.88 89 ILE A C 1
ATOM 693 O O . ILE A 1 89 ? 1.342 -6.497 8.031 1.00 89.88 89 ILE A O 1
ATOM 697 N N . PHE A 1 90 ? 3.229 -5.670 7.142 1.00 89.50 90 PHE A N 1
ATOM 698 C CA . PHE A 1 90 ? 4.007 -5.813 8.374 1.00 89.50 90 PHE A CA 1
ATOM 699 C C . PHE A 1 90 ? 3.713 -4.738 9.411 1.00 89.50 90 PHE A C 1
ATOM 701 O O . PHE A 1 90 ? 3.969 -4.961 10.600 1.00 89.50 90 PHE A O 1
ATOM 708 N N . ILE A 1 91 ? 3.199 -3.589 8.975 1.00 89.19 91 ILE A N 1
ATOM 709 C CA . ILE A 1 91 ? 2.905 -2.461 9.851 1.00 89.19 91 ILE A CA 1
ATOM 710 C C . ILE A 1 91 ? 1.396 -2.333 10.005 1.00 89.19 91 ILE A C 1
ATOM 712 O O . ILE A 1 91 ? 0.890 -2.610 11.088 1.00 89.19 91 ILE A O 1
ATOM 716 N N . GLU A 1 92 ? 0.675 -1.973 8.948 1.00 89.62 92 GLU A N 1
ATOM 717 C CA . GLU A 1 92 ? -0.725 -1.541 9.060 1.00 89.62 92 GLU A CA 1
ATOM 718 C C . GLU A 1 92 ? -1.658 -2.702 9.432 1.00 89.62 92 GLU A C 1
ATOM 720 O O . GLU A 1 92 ? -2.253 -2.701 10.514 1.00 89.62 92 GLU A O 1
ATOM 725 N N . ILE A 1 93 ? -1.702 -3.756 8.613 1.00 90.12 93 ILE A N 1
ATOM 726 C CA . ILE A 1 93 ? -2.531 -4.943 8.851 1.00 90.12 93 ILE A CA 1
ATOM 727 C C . ILE A 1 93 ? -2.131 -5.611 10.164 1.00 90.12 93 ILE A C 1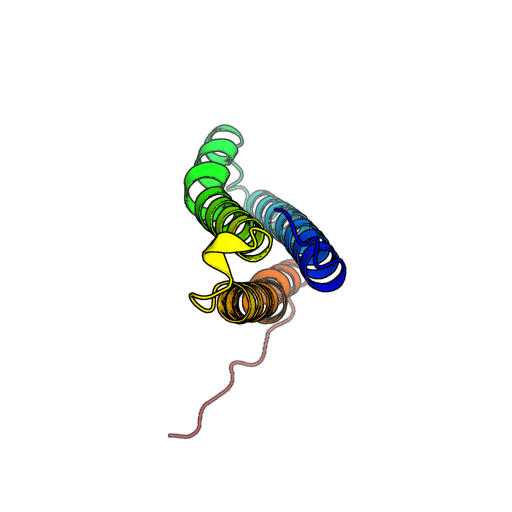
ATOM 729 O O . ILE A 1 93 ? -2.989 -5.884 11.005 1.00 90.12 93 ILE A O 1
ATOM 733 N N . ARG A 1 94 ? -0.829 -5.834 10.393 1.00 89.25 94 ARG A N 1
ATOM 734 C CA . ARG A 1 94 ? -0.342 -6.440 11.639 1.00 89.25 94 ARG A CA 1
ATOM 735 C C . ARG A 1 94 ? -0.804 -5.659 12.867 1.00 89.25 94 ARG A C 1
ATOM 737 O O . ARG A 1 94 ? -1.294 -6.273 13.815 1.00 89.25 94 ARG A O 1
ATOM 744 N N . GLN A 1 95 ? -0.653 -4.335 12.884 1.00 88.75 95 GLN A N 1
ATOM 745 C CA . GLN A 1 95 ? -1.091 -3.503 14.008 1.00 88.75 95 GLN A CA 1
ATOM 746 C C . GLN A 1 95 ? -2.604 -3.582 14.208 1.00 88.75 95 GLN A C 1
ATOM 748 O O . GLN A 1 95 ? -3.054 -3.761 15.340 1.00 88.75 95 GLN A O 1
ATOM 753 N N . LYS A 1 96 ? -3.383 -3.508 13.124 1.00 89.62 96 LYS A N 1
ATOM 754 C CA . LYS A 1 96 ? -4.847 -3.572 13.171 1.00 89.62 96 LYS A CA 1
ATOM 755 C C . LYS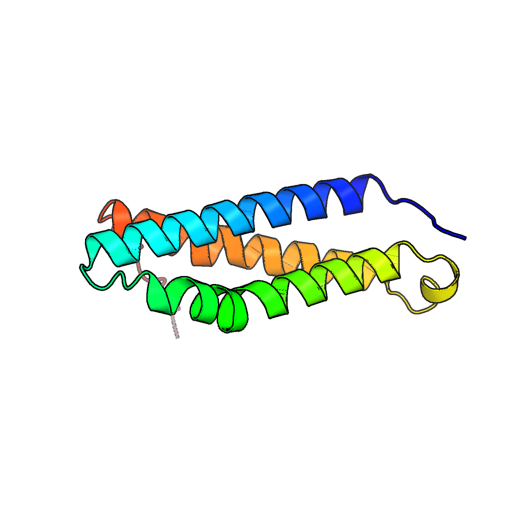 A 1 96 ? -5.347 -4.922 13.686 1.00 89.62 96 LYS A C 1
ATOM 757 O O . LYS A 1 96 ? -6.137 -4.960 14.626 1.00 89.62 96 LYS A O 1
ATOM 762 N N . VAL A 1 97 ? -4.824 -6.027 13.152 1.00 88.44 97 VAL A N 1
ATOM 763 C CA . VAL A 1 97 ? -5.101 -7.393 13.631 1.00 88.44 97 VAL A CA 1
ATOM 764 C C . VAL A 1 97 ? -4.760 -7.500 15.113 1.00 88.44 97 VAL A C 1
ATOM 766 O O . VAL A 1 97 ? -5.596 -7.886 15.926 1.00 88.44 97 VAL A O 1
ATOM 769 N N . THR A 1 98 ? -3.561 -7.070 15.495 1.00 87.44 98 THR A N 1
ATOM 770 C CA . THR A 1 98 ? -3.113 -7.163 16.885 1.00 87.44 98 THR A CA 1
ATOM 771 C C . THR A 1 98 ? -4.016 -6.365 17.836 1.00 87.44 98 THR A C 1
ATOM 773 O O . THR A 1 98 ? -4.402 -6.863 18.894 1.00 87.44 98 THR A O 1
ATOM 776 N N . PHE A 1 99 ? -4.430 -5.162 17.432 1.00 85.00 99 PHE A N 1
ATOM 777 C CA . PHE A 1 99 ? -5.382 -4.340 18.176 1.00 85.00 99 PHE A CA 1
ATOM 778 C C . PHE A 1 99 ? -6.760 -5.013 18.319 1.00 85.00 99 PHE A C 1
ATOM 780 O O . PHE A 1 99 ? -7.386 -4.953 19.382 1.00 85.00 99 PHE A O 1
ATOM 787 N N . MET A 1 100 ? -7.254 -5.671 17.269 1.00 82.62 100 MET A N 1
ATOM 788 C CA . MET A 1 100 ? -8.545 -6.359 17.316 1.00 82.62 100 MET A CA 1
ATOM 789 C C . MET A 1 100 ? -8.526 -7.562 18.260 1.00 82.62 100 MET A C 1
ATOM 791 O O . MET A 1 100 ? -9.460 -7.698 19.053 1.00 82.62 100 MET A O 1
ATOM 795 N N . PHE A 1 101 ? -7.458 -8.362 18.226 1.00 85.12 101 PHE A N 1
ATOM 796 C CA . PHE A 1 101 ? -7.311 -9.576 19.036 1.00 85.12 101 PHE A CA 1
ATOM 797 C C . PHE A 1 101 ? -6.716 -9.334 20.433 1.00 85.12 101 PHE A C 1
ATOM 799 O O . PHE A 1 101 ? -6.565 -10.276 21.203 1.00 85.12 101 PHE A O 1
ATOM 806 N N . GLY A 1 102 ? -6.380 -8.087 20.788 1.00 77.50 102 GLY A N 1
ATOM 807 C CA . GLY A 1 102 ? -5.854 -7.746 22.117 1.00 77.50 102 GLY A CA 1
ATOM 808 C C . GLY A 1 102 ? -4.472 -8.337 22.416 1.00 77.50 102 GLY A C 1
ATOM 809 O O . GLY A 1 102 ? -4.039 -8.350 23.568 1.00 77.50 102 GLY A O 1
ATOM 810 N N . ILE A 1 103 ? -3.768 -8.819 21.391 1.00 75.00 103 ILE A N 1
ATOM 811 C CA . ILE A 1 103 ? -2.406 -9.336 21.518 1.00 75.00 103 ILE A CA 1
ATOM 812 C C . ILE A 1 103 ? -1.488 -8.120 21.759 1.00 75.00 103 ILE A C 1
ATOM 814 O O . ILE A 1 103 ? -1.673 -7.056 21.174 1.00 75.00 103 ILE A O 1
ATOM 818 N N . LYS A 1 104 ? -0.510 -8.200 22.663 1.00 63.25 104 LYS A N 1
ATOM 819 C CA . LYS A 1 104 ? 0.481 -7.121 22.826 1.00 63.25 104 LYS A CA 1
ATOM 820 C C . LYS A 1 104 ? 1.665 -7.424 21.913 1.00 63.25 104 LYS A C 1
ATOM 822 O O . LYS A 1 104 ? 2.342 -8.425 22.124 1.00 63.25 104 LYS A O 1
ATOM 827 N N . ILE A 1 105 ? 1.931 -6.579 20.911 1.00 62.06 105 ILE A N 1
ATOM 828 C CA . ILE A 1 105 ? 3.186 -6.687 20.150 1.00 62.06 105 ILE A CA 1
ATOM 829 C C . ILE A 1 105 ? 4.320 -6.274 21.099 1.00 62.06 105 ILE A C 1
ATOM 831 O O . ILE A 1 105 ? 4.285 -5.143 21.596 1.00 62.06 105 ILE A O 1
ATOM 835 N N . PRO A 1 106 ? 5.317 -7.134 21.369 1.00 59.22 106 PRO A N 1
ATOM 836 C CA . PRO A 1 106 ? 6.474 -6.730 22.152 1.00 59.22 106 PRO A CA 1
ATOM 837 C C . PRO A 1 106 ? 7.161 -5.555 21.449 1.00 59.22 106 PRO A C 1
ATOM 839 O O . PRO A 1 106 ? 7.523 -5.631 20.272 1.00 59.22 106 PRO A O 1
ATOM 842 N N . LYS A 1 107 ? 7.292 -4.433 22.162 1.00 57.28 107 LYS A N 1
ATOM 843 C CA . LYS A 1 107 ? 7.971 -3.235 21.663 1.00 57.28 107 LYS A CA 1
ATOM 844 C C . LYS A 1 107 ? 9.441 -3.609 21.471 1.00 57.28 107 LYS A C 1
ATOM 846 O O . LYS A 1 107 ? 10.094 -3.977 22.442 1.00 57.28 107 LYS A O 1
ATOM 851 N N . LYS A 1 108 ? 9.951 -3.561 20.235 1.00 55.62 108 LYS A N 1
ATOM 852 C CA . LYS A 1 108 ? 11.368 -3.822 19.944 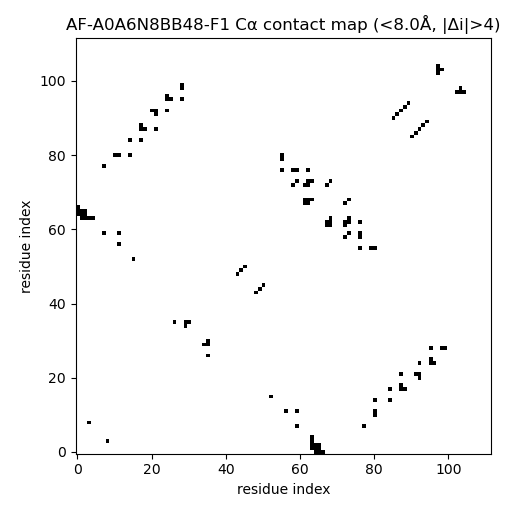1.00 55.62 108 LYS A CA 1
ATOM 853 C C . LYS A 1 108 ? 12.196 -2.754 20.665 1.00 55.62 108 LYS A C 1
ATOM 855 O O . LYS A 1 108 ? 12.263 -1.615 20.211 1.00 55.62 108 LYS A O 1
ATOM 860 N N . THR A 1 109 ? 12.756 -3.096 21.820 1.00 52.09 109 THR A N 1
ATOM 861 C CA . THR A 1 109 ? 13.780 -2.303 22.496 1.00 52.09 109 THR A CA 1
ATOM 862 C C . THR A 1 109 ? 15.006 -2.323 21.600 1.00 52.09 109 THR A C 1
ATOM 864 O O . THR A 1 109 ? 15.661 -3.349 21.449 1.00 52.09 109 THR A O 1
ATOM 867 N N . ILE A 1 110 ? 15.264 -1.207 20.925 1.00 63.00 110 ILE A N 1
ATOM 868 C CA . ILE A 1 110 ? 16.528 -0.994 20.226 1.00 63.00 110 ILE A CA 1
ATOM 869 C C . ILE A 1 110 ? 17.548 -0.706 21.336 1.00 63.00 110 ILE A C 1
ATOM 871 O O . ILE A 1 110 ? 17.359 0.288 22.045 1.00 63.00 110 ILE A O 1
ATOM 875 N N . PRO A 1 111 ? 18.550 -1.573 21.575 1.00 54.88 111 PRO A N 1
ATOM 876 C CA . PRO A 1 111 ? 19.641 -1.218 22.471 1.00 54.88 111 PRO A CA 1
ATOM 877 C C . PRO A 1 111 ? 20.334 0.026 21.901 1.00 54.88 111 PRO A C 1
ATOM 879 O O . PRO A 1 111 ? 20.589 0.087 20.697 1.00 54.88 111 PRO A O 1
ATOM 882 N N . LYS A 1 112 ? 20.511 1.036 22.758 1.00 56.69 112 LYS A N 1
ATOM 883 C CA . LYS A 1 112 ? 21.271 2.251 22.447 1.00 56.69 112 LYS A CA 1
ATOM 884 C C . LYS A 1 112 ? 22.733 1.922 22.187 1.00 56.69 112 LYS A C 1
ATOM 886 O O . LYS A 1 112 ? 23.234 0.996 22.862 1.00 56.69 112 LYS A O 1
#

pLDDT: mean 83.95, std 8.85, range [52.09, 92.81]

Foldseek 3Di:
DFADPPVLVVLLVVLVVLLVVLLVLVQVVCVVVVNDDVVCSVVCCVPPNCVLSVVLVVLSRLCRDPVNVVVVSVVVSVVSSVVSSCCSPVPRNVVSVCVVVVPDDPDPPDDD

Sequence (112 aa):
MFDLDMVLLKALIFLLILIVVDVILGMAIAIKKKQFELEKLPQFLYTEVLPYYMSTLALAGLAMVEDVQGFGTKPIAWAVVVAYGSKLIFIEIRQKVTFMFGIKIPKKTIPK

Secondary structure (DSSP, 8-state):
-B---HHHHHHHHHHHHHHHHHHHHHHHHHHHTT---GGGHHHHIIIIIHHHHHHHHHHHHHHTBHHHHTTTHHHHHHHHHHHHHHHIIIIIIHHHHHHHHT--PPP-----

Mean predicted aligned error: 7.28 Å

Solvent-accessible surface area (backbone atoms only — not comparable to full-atom values): 6327 Å² total; per-residue (Å²): 102,79,50,83,53,66,65,61,50,52,53,50,53,52,43,55,52,53,48,53,51,43,51,53,47,50,50,54,47,29,52,75,67,75,67,62,51,78,86,51,48,64,56,48,44,57,72,75,42,44,59,63,49,53,50,52,51,50,40,44,53,45,30,25,30,51,86,45,34,84,76,49,31,46,64,50,31,51,52,50,52,52,54,52,45,48,45,44,53,71,46,54,41,45,50,47,52,30,63,74,72,68,54,79,80,79,77,83,76,75,82,129